Protein AF-L5KY08-F1 (afdb_monomer_lite)

Secondary structure (DSSP, 8-state):
---TTSEEEEEETTTEEEEE--EEEEEEPPPPGGGTT--S------------EEEEEEHHHHHTT-------HHHHT-

pLDDT: mean 80.69, std 15.39, range [50.16, 95.69]

Structure (mmCIF, N/CA/C/O backbone):
data_AF-L5KY08-F1
#
_entry.id   AF-L5KY08-F1
#
loop_
_atom_site.group_PDB
_atom_site.id
_atom_site.type_symbol
_atom_site.label_atom_id
_atom_site.label_alt_id
_atom_site.label_comp_id
_atom_site.label_asym_id
_atom_site.label_entity_id
_atom_site.label_seq_id
_atom_site.pdbx_PDB_ins_code
_atom_site.Cartn_x
_atom_site.Cartn_y
_atom_site.Cartn_z
_atom_site.occupancy
_atom_site.B_iso_or_equiv
_atom_site.auth_seq_id
_atom_site.auth_comp_id
_atom_site.auth_asym_id
_atom_site.auth_atom_id
_atom_site.pdbx_PDB_model_num
ATOM 1 N N . MET A 1 1 ? -1.131 13.768 2.444 1.00 82.12 1 MET A N 1
ATOM 2 C CA . MET A 1 1 ? -2.548 13.596 2.040 1.00 82.12 1 MET A CA 1
ATOM 3 C C . MET A 1 1 ? -2.574 13.003 0.640 1.00 82.12 1 MET A C 1
ATOM 5 O O . MET A 1 1 ? -1.726 13.383 -0.158 1.00 82.12 1 MET A O 1
ATOM 9 N N . PHE A 1 2 ? -3.482 12.065 0.360 1.00 89.25 2 PHE A N 1
ATOM 10 C CA . PHE A 1 2 ? -3.553 11.363 -0.930 1.00 89.25 2 PHE A CA 1
ATOM 11 C C . PHE A 1 2 ? -4.466 12.085 -1.926 1.00 89.25 2 PHE A C 1
ATOM 13 O O . PHE A 1 2 ? -5.382 12.798 -1.523 1.00 89.25 2 PHE A O 1
ATOM 20 N N . SER A 1 3 ? -4.206 11.897 -3.221 1.00 88.25 3 SER A N 1
ATOM 21 C CA . SER A 1 3 ? -5.005 12.480 -4.310 1.00 88.25 3 SE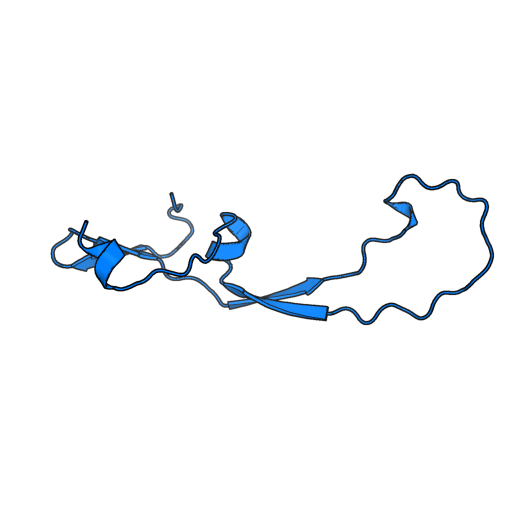R A CA 1
ATOM 22 C C . SER A 1 3 ? -6.078 11.509 -4.815 1.00 88.25 3 SER A C 1
ATOM 24 O O . SER A 1 3 ? -5.933 10.296 -4.679 1.00 88.25 3 SER A O 1
ATOM 26 N N . ASN A 1 4 ? -7.129 12.033 -5.457 1.00 89.69 4 ASN A N 1
ATOM 27 C CA . ASN A 1 4 ? -8.220 11.237 -6.049 1.00 89.69 4 ASN A CA 1
ATOM 28 C C . ASN A 1 4 ? -7.798 10.375 -7.255 1.00 89.69 4 ASN A C 1
ATOM 30 O O . ASN A 1 4 ? -8.613 9.626 -7.785 1.00 89.69 4 ASN A O 1
ATOM 34 N N . ILE A 1 5 ? -6.537 10.489 -7.683 1.00 92.25 5 ILE A N 1
ATOM 35 C CA . ILE A 1 5 ? -5.920 9.602 -8.671 1.00 92.25 5 ILE A CA 1
ATOM 36 C C . ILE A 1 5 ? -5.903 8.149 -8.175 1.00 92.25 5 ILE A C 1
ATOM 38 O O . ILE A 1 5 ? -5.938 7.227 -8.984 1.00 92.25 5 ILE A O 1
ATOM 42 N N . TYR A 1 6 ? -5.882 7.950 -6.852 1.00 93.31 6 TYR A N 1
ATOM 43 C CA . TYR A 1 6 ? -6.067 6.647 -6.228 1.00 93.31 6 TYR A CA 1
ATOM 44 C C . TYR A 1 6 ? -7.537 6.413 -5.921 1.00 93.31 6 TYR A C 1
ATOM 46 O O . TYR A 1 6 ? -8.313 7.329 -5.641 1.00 93.31 6 TYR A O 1
ATOM 54 N N . LYS A 1 7 ? -7.918 5.143 -5.902 1.00 95.00 7 LYS A N 1
ATOM 55 C CA . LYS A 1 7 ? -9.268 4.738 -5.539 1.00 95.00 7 LYS A CA 1
ATOM 56 C C . LYS A 1 7 ? -9.431 4.830 -4.021 1.00 95.00 7 LYS A C 1
ATOM 58 O O . LYS A 1 7 ? -8.880 4.022 -3.273 1.00 95.00 7 LYS A O 1
ATOM 63 N N . ILE A 1 8 ? -10.200 5.824 -3.585 1.00 94.25 8 ILE A N 1
ATOM 64 C CA . ILE A 1 8 ? -10.485 6.100 -2.173 1.00 94.25 8 ILE A CA 1
ATOM 65 C C . ILE A 1 8 ? -11.895 5.608 -1.834 1.00 94.25 8 ILE A C 1
ATOM 67 O O . ILE A 1 8 ? -12.834 5.812 -2.604 1.00 94.25 8 ILE A O 1
ATOM 71 N N . ARG A 1 9 ? -12.054 4.944 -0.686 1.00 94.94 9 ARG A N 1
ATOM 72 C CA . ARG A 1 9 ? -13.341 4.428 -0.193 1.00 94.94 9 ARG A CA 1
ATOM 73 C C . ARG A 1 9 ? -13.527 4.751 1.282 1.00 94.94 9 ARG A C 1
ATOM 75 O O . ARG A 1 9 ? -12.578 4.679 2.050 1.00 94.94 9 ARG A O 1
ATOM 82 N N . GLU A 1 10 ? -14.749 5.056 1.697 1.00 94.50 10 GLU A N 1
ATOM 83 C CA . GLU A 1 10 ? -15.096 5.129 3.120 1.00 94.50 10 GLU A CA 1
ATOM 84 C C . GLU A 1 10 ? -15.239 3.708 3.686 1.00 94.50 10 GLU A C 1
ATOM 86 O O . GLU A 1 10 ? -15.860 2.857 3.049 1.00 94.50 10 GLU A O 1
ATOM 91 N N . ILE A 1 11 ? -14.668 3.438 4.866 1.00 92.00 11 ILE A N 1
ATOM 92 C CA . ILE A 1 11 ? -14.615 2.069 5.430 1.00 92.00 11 ILE A CA 1
ATOM 93 C C . ILE A 1 11 ? -15.301 1.918 6.793 1.00 92.00 11 ILE A C 1
ATOM 95 O O . ILE A 1 11 ? -15.815 0.847 7.096 1.00 92.00 11 ILE A O 1
ATOM 99 N N . VAL A 1 12 ? -15.349 2.969 7.616 1.00 93.12 12 VAL A N 1
ATOM 100 C CA . VAL A 1 12 ? -15.921 2.901 8.976 1.00 93.12 12 VAL A CA 1
ATOM 101 C C . VAL A 1 12 ? -16.880 4.057 9.173 1.00 93.12 12 VAL A C 1
ATOM 103 O O . VAL A 1 12 ? -16.418 5.132 9.507 1.00 93.12 12 VAL A O 1
ATOM 106 N N . TYR A 1 13 ? -18.185 3.882 8.944 1.00 90.88 13 TYR A N 1
ATOM 107 C CA . TYR A 1 13 ? -19.211 4.923 9.171 1.00 90.88 13 TYR A CA 1
ATOM 108 C C . TYR A 1 13 ? -18.808 6.345 8.710 1.00 90.88 13 TYR A C 1
ATOM 110 O O . TYR A 1 13 ? -19.131 7.329 9.367 1.00 90.88 13 TYR A O 1
ATOM 118 N N . ARG A 1 14 ? -18.068 6.457 7.594 1.00 89.88 14 ARG A N 1
ATOM 119 C CA . ARG A 1 14 ? -17.454 7.706 7.081 1.00 89.88 14 ARG A CA 1
ATOM 120 C C . ARG A 1 14 ? -16.354 8.355 7.944 1.00 89.88 14 ARG A C 1
ATOM 122 O O . ARG A 1 14 ? -15.861 9.421 7.603 1.00 89.88 14 ARG A O 1
ATOM 129 N N . LEU A 1 15 ? -15.924 7.708 9.021 1.00 94.06 15 LEU A N 1
ATOM 130 C CA . LEU A 1 15 ? -14.842 8.124 9.922 1.00 94.06 15 LEU A CA 1
ATOM 131 C C . LEU A 1 15 ? -13.441 7.849 9.359 1.00 94.06 15 LEU A C 1
ATOM 133 O O . LEU A 1 15 ? -12.474 8.473 9.787 1.00 94.06 15 LEU A O 1
ATOM 137 N N . CYS A 1 16 ? -13.308 6.901 8.426 1.00 93.88 16 CYS A N 1
ATOM 138 C CA . CYS A 1 16 ? -12.018 6.512 7.854 1.00 93.88 16 CYS A CA 1
ATOM 139 C C . CYS A 1 16 ? -12.091 6.376 6.335 1.00 93.88 16 CYS A C 1
ATOM 141 O O . CYS A 1 16 ? -13.079 5.864 5.796 1.00 93.88 16 CYS A O 1
ATOM 143 N N . LEU A 1 17 ? -10.999 6.766 5.674 1.00 93.38 17 LEU A N 1
ATOM 144 C CA . LEU A 1 17 ? -10.774 6.586 4.245 1.00 93.38 17 LEU A CA 1
ATOM 145 C C . LEU A 1 17 ? -9.733 5.486 4.023 1.00 93.38 17 LEU A C 1
ATOM 147 O O . LEU A 1 17 ? -8.633 5.545 4.566 1.00 93.38 17 LEU A O 1
ATOM 151 N N . GLY A 1 18 ? -10.078 4.497 3.210 1.00 93.94 18 GLY A N 1
ATOM 152 C CA . GLY A 1 18 ? -9.158 3.503 2.676 1.00 93.94 18 GLY A CA 1
ATOM 153 C C . GLY A 1 18 ? -8.667 3.950 1.310 1.00 93.94 18 GLY A C 1
ATOM 154 O O . GLY A 1 18 ? -9.467 4.402 0.490 1.00 93.94 18 GLY A O 1
ATOM 155 N N . VAL A 1 19 ? -7.366 3.821 1.068 1.00 94.62 19 VAL A N 1
ATOM 156 C CA . VAL A 1 19 ? -6.737 4.159 -0.212 1.00 94.62 19 VAL A CA 1
ATOM 157 C C . VAL A 1 19 ? -6.145 2.886 -0.801 1.00 94.62 19 VAL A C 1
ATOM 159 O O . VAL A 1 19 ? -5.324 2.231 -0.164 1.00 94.62 19 VAL A O 1
ATOM 162 N N . GLU A 1 20 ? -6.600 2.506 -1.992 1.00 95.69 20 GLU A N 1
ATOM 163 C CA . GLU A 1 20 ? -6.116 1.315 -2.695 1.00 95.69 20 GLU A CA 1
ATOM 164 C C . GLU A 1 20 ? -4.830 1.654 -3.460 1.00 95.69 20 GLU A C 1
ATOM 166 O O . GLU A 1 20 ? -4.861 2.462 -4.391 1.00 95.69 20 GLU A O 1
ATOM 171 N N . GLY A 1 21 ? -3.710 1.057 -3.043 1.00 93.81 21 GLY A N 1
ATOM 172 C CA . GLY A 1 21 ? -2.411 1.165 -3.712 1.00 93.81 21 GLY A CA 1
ATOM 173 C C . GLY A 1 21 ? -2.104 -0.040 -4.592 1.00 93.81 21 GLY A C 1
ATOM 174 O O . GLY A 1 21 ? -2.624 -1.136 -4.372 1.00 93.81 21 GLY A O 1
ATOM 175 N N . LYS A 1 22 ? -1.231 0.155 -5.579 1.00 94.69 22 LYS A N 1
ATOM 176 C CA . LYS A 1 22 ? -0.759 -0.879 -6.502 1.00 94.69 22 LYS A CA 1
ATOM 177 C C . LYS A 1 22 ? 0.683 -1.265 -6.171 1.00 94.69 22 LYS A C 1
ATOM 179 O O . LYS A 1 22 ? 1.532 -0.402 -5.977 1.00 94.69 22 LYS A O 1
ATOM 184 N N . MET A 1 23 ? 0.985 -2.564 -6.184 1.00 95.38 23 MET A N 1
ATOM 185 C CA . MET A 1 23 ? 2.373 -3.039 -6.170 1.00 95.38 23 MET A CA 1
ATOM 186 C C . MET A 1 23 ? 3.060 -2.695 -7.497 1.00 95.38 23 MET A C 1
ATOM 188 O O . MET A 1 23 ? 2.576 -3.061 -8.572 1.00 95.38 23 MET A O 1
ATOM 192 N N . VAL A 1 24 ? 4.188 -2.000 -7.419 1.00 92.19 24 VAL A N 1
ATOM 193 C CA . VAL A 1 24 ? 5.033 -1.621 -8.551 1.00 92.19 24 VAL A CA 1
ATOM 194 C C . VAL A 1 24 ? 6.455 -2.116 -8.315 1.00 92.19 24 VAL A C 1
ATOM 196 O O . VAL A 1 24 ? 7.007 -1.960 -7.230 1.00 92.19 24 VAL A O 1
ATOM 199 N N . SER A 1 25 ? 7.051 -2.726 -9.335 1.00 89.88 25 SER A N 1
ATOM 200 C CA . SER A 1 25 ? 8.466 -3.088 -9.346 1.00 89.88 25 SER A CA 1
ATOM 201 C C . SER A 1 25 ? 9.259 -1.965 -10.004 1.00 89.88 25 SER A C 1
ATOM 203 O O . SER A 1 25 ? 8.981 -1.606 -11.151 1.00 89.88 25 SER A O 1
ATOM 205 N N . LYS A 1 26 ? 10.245 -1.421 -9.300 1.00 83.44 26 LYS A N 1
ATOM 206 C CA . LYS A 1 26 ? 11.201 -0.461 -9.836 1.00 83.44 26 LYS A CA 1
ATOM 207 C C . LYS A 1 26 ? 12.580 -1.103 -9.835 1.00 83.44 26 LYS A C 1
ATOM 209 O O . LYS A 1 26 ? 13.042 -1.582 -8.805 1.00 83.44 26 LYS A O 1
ATOM 214 N N . THR A 1 27 ? 13.226 -1.103 -10.990 1.00 81.62 27 THR A N 1
ATOM 215 C CA . THR A 1 27 ? 14.646 -1.423 -11.082 1.00 81.62 27 THR A CA 1
ATOM 216 C C . THR A 1 27 ? 15.416 -0.216 -10.570 1.00 81.62 27 THR A C 1
ATOM 218 O O . THR A 1 27 ? 15.356 0.861 -11.167 1.00 81.62 27 THR A O 1
ATOM 221 N N . GLU A 1 28 ? 16.093 -0.370 -9.441 1.00 70.69 28 GLU A N 1
ATOM 222 C CA . GLU A 1 28 ? 17.102 0.583 -9.010 1.00 70.69 28 GLU A CA 1
ATOM 223 C C . GLU A 1 28 ? 18.315 0.371 -9.921 1.00 70.69 28 GLU A C 1
ATOM 225 O O . GLU A 1 28 ? 19.146 -0.509 -9.709 1.00 70.69 28 GLU A O 1
ATOM 230 N N . SER A 1 29 ? 18.335 1.100 -11.039 1.00 63.62 29 SER A N 1
ATOM 231 C CA . SER A 1 29 ? 19.551 1.237 -11.835 1.00 63.62 29 SER A CA 1
ATOM 232 C C . SER A 1 29 ? 20.559 1.982 -10.979 1.00 63.62 29 SER A C 1
ATOM 234 O O . SER A 1 29 ? 20.217 3.027 -10.419 1.00 63.62 29 SER A O 1
ATOM 236 N N . ASN A 1 30 ? 21.794 1.485 -10.925 1.00 62.97 30 ASN A N 1
ATOM 237 C CA . ASN A 1 30 ? 22.907 2.307 -10.478 1.00 62.97 30 ASN A CA 1
ATOM 238 C C . ASN A 1 30 ? 22.915 3.548 -11.389 1.00 62.97 30 ASN A C 1
ATOM 240 O O . ASN A 1 30 ? 22.802 3.415 -12.613 1.00 62.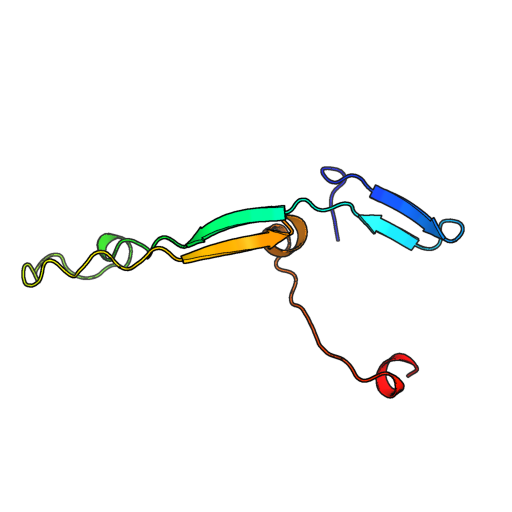97 30 ASN A O 1
ATOM 244 N N . ILE A 1 31 ? 22.843 4.743 -10.805 1.00 63.59 31 ILE A N 1
ATOM 245 C CA . ILE A 1 31 ? 22.852 5.989 -11.575 1.00 63.59 31 ILE A CA 1
ATOM 246 C C . ILE A 1 31 ? 24.199 6.027 -12.294 1.00 63.59 31 ILE A C 1
ATOM 248 O O . ILE A 1 31 ? 25.216 5.780 -11.660 1.00 63.59 31 ILE A O 1
ATOM 252 N N . ASP A 1 32 ? 24.191 6.282 -13.604 1.00 62.44 32 ASP A N 1
ATOM 253 C CA . ASP A 1 32 ? 25.420 6.369 -14.394 1.00 62.44 32 ASP A CA 1
ATOM 254 C C . ASP A 1 32 ? 26.397 7.343 -13.716 1.00 62.44 32 ASP A C 1
ATOM 256 O O . ASP A 1 32 ? 26.015 8.473 -13.393 1.00 62.44 32 ASP A O 1
ATOM 260 N N . ASP A 1 33 ? 27.637 6.903 -13.485 1.00 60.03 33 ASP A N 1
ATOM 261 C CA . ASP A 1 33 ? 28.696 7.699 -12.855 1.00 60.03 33 ASP A CA 1
ATOM 262 C C . ASP A 1 33 ? 28.917 9.025 -13.600 1.00 60.03 33 ASP A C 1
ATOM 264 O O . ASP A 1 33 ? 29.369 9.999 -13.004 1.00 60.03 33 ASP A O 1
ATOM 268 N N . SER A 1 34 ? 28.529 9.103 -14.879 1.00 63.66 34 SER A N 1
ATOM 269 C CA . SER A 1 34 ? 28.541 10.328 -15.686 1.00 63.66 34 SER A CA 1
ATOM 270 C C . SER A 1 34 ? 27.529 11.408 -15.244 1.00 63.66 34 SER A C 1
ATOM 272 O O . SER A 1 34 ? 27.692 12.584 -15.580 1.00 63.66 34 SER A O 1
ATOM 274 N N . LEU A 1 35 ? 26.488 11.042 -14.483 1.00 63.50 35 LEU A N 1
ATOM 275 C CA . LEU A 1 35 ? 25.481 11.959 -13.926 1.00 63.50 35 LEU A CA 1
ATOM 276 C C . LEU A 1 35 ? 25.902 12.557 -12.572 1.00 63.50 35 LEU A C 1
ATOM 278 O O . LEU A 1 35 ? 25.343 13.571 -12.146 1.00 63.50 35 LEU A O 1
ATOM 282 N N . ILE A 1 36 ? 26.896 11.966 -11.905 1.00 62.25 36 ILE A N 1
ATOM 283 C CA . ILE A 1 36 ? 27.647 12.594 -10.816 1.00 62.25 36 ILE A CA 1
ATOM 284 C C . ILE A 1 36 ? 28.772 13.357 -11.512 1.00 62.25 36 ILE A C 1
ATOM 286 O O . ILE A 1 36 ? 29.510 12.767 -12.280 1.00 62.25 36 ILE A O 1
ATOM 290 N N . GLY A 1 37 ? 28.898 14.672 -11.321 1.00 60.28 37 GLY A N 1
ATOM 291 C CA . GLY A 1 37 ? 29.881 15.508 -12.032 1.00 60.28 37 GLY A CA 1
ATOM 292 C C . GLY A 1 37 ? 31.354 15.193 -11.711 1.00 60.28 37 GLY A C 1
ATOM 293 O O . GLY A 1 37 ? 32.057 16.041 -11.166 1.00 60.28 37 GLY A O 1
ATOM 294 N N . GLY A 1 38 ? 31.820 13.983 -12.015 1.00 56.81 38 GLY A N 1
ATOM 295 C CA . GLY A 1 38 ? 33.197 13.525 -11.945 1.00 56.81 38 GLY A CA 1
ATOM 296 C C . GLY A 1 38 ? 33.878 13.720 -13.296 1.00 56.81 38 GLY A C 1
ATOM 297 O O . GLY A 1 38 ? 33.349 13.352 -14.340 1.00 56.81 38 GLY A O 1
ATOM 298 N N . ASN A 1 39 ? 35.055 14.346 -13.282 1.00 58.31 39 ASN A N 1
ATOM 299 C CA . ASN A 1 39 ? 35.834 14.643 -14.483 1.00 58.31 39 ASN A CA 1
ATOM 300 C C . ASN A 1 39 ? 36.084 13.393 -15.349 1.00 58.31 39 ASN A C 1
ATOM 302 O O . ASN A 1 39 ? 36.540 12.366 -14.851 1.00 58.31 39 ASN A O 1
ATOM 306 N N . ALA A 1 40 ? 35.888 13.539 -16.662 1.00 56.59 40 ALA A N 1
ATOM 307 C CA . ALA A 1 40 ? 35.979 12.508 -17.702 1.00 56.59 40 ALA A CA 1
ATOM 308 C C . ALA A 1 40 ? 37.397 11.944 -17.982 1.00 56.59 40 ALA A C 1
ATOM 310 O O . ALA A 1 40 ? 37.719 11.648 -19.128 1.00 56.59 40 A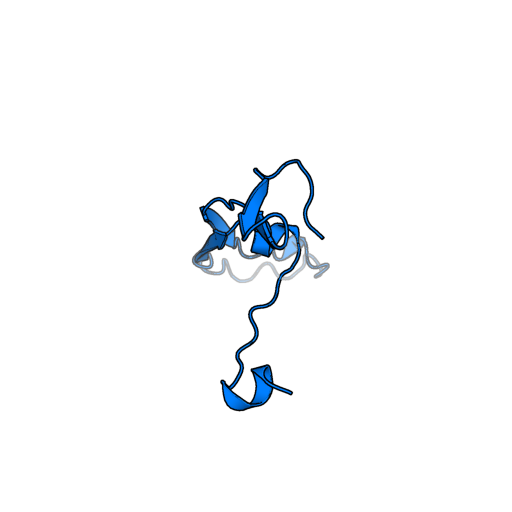LA A O 1
ATOM 311 N N . PHE A 1 41 ? 38.280 11.830 -16.982 1.00 59.69 41 PHE A N 1
ATOM 312 C CA . PHE A 1 41 ? 39.693 11.462 -17.191 1.00 59.69 41 PHE A CA 1
ATOM 313 C C . PHE A 1 41 ? 40.159 10.192 -16.455 1.00 59.69 41 PHE A C 1
ATOM 315 O O . PHE A 1 41 ? 41.355 9.964 -16.318 1.00 59.69 41 PHE A O 1
ATOM 322 N N . SER A 1 42 ? 39.254 9.327 -15.998 1.00 50.88 42 SER A N 1
ATOM 323 C CA . SER A 1 42 ? 39.632 8.003 -15.480 1.00 50.88 42 SER A CA 1
ATOM 324 C C . SER A 1 42 ? 39.071 6.895 -16.370 1.00 50.88 42 SER A C 1
ATOM 326 O O . SER A 1 42 ? 38.219 6.117 -15.952 1.00 50.88 42 SER A O 1
ATOM 328 N N . GLU A 1 43 ? 39.550 6.825 -17.613 1.00 54.62 43 GLU A N 1
ATOM 329 C CA . GLU A 1 43 ? 39.416 5.629 -18.450 1.00 54.62 43 GLU A CA 1
ATOM 330 C C . GLU A 1 43 ? 40.321 4.546 -17.840 1.00 54.62 43 GLU A C 1
ATOM 332 O O . GLU A 1 43 ? 41.539 4.560 -18.019 1.00 54.62 43 GLU A O 1
ATOM 337 N N . GLY A 1 44 ? 39.762 3.686 -16.985 1.00 55.19 44 GLY A N 1
ATOM 338 C CA . GLY A 1 44 ? 40.609 2.794 -16.195 1.00 55.19 44 GLY A CA 1
ATOM 339 C C . GLY A 1 44 ? 39.915 1.816 -15.264 1.00 55.19 44 GLY A C 1
ATOM 340 O O . GLY A 1 44 ? 40.476 1.519 -14.218 1.00 55.19 44 GLY A O 1
ATOM 341 N N . THR A 1 45 ? 38.718 1.338 -15.595 1.00 50.16 45 THR A N 1
ATOM 342 C CA . THR A 1 45 ? 38.229 -0.027 -15.314 1.00 50.16 45 THR A CA 1
ATOM 343 C C . THR A 1 45 ? 36.809 -0.116 -15.858 1.00 50.16 45 THR A C 1
ATOM 345 O O . THR A 1 45 ? 35.932 0.617 -15.415 1.00 50.16 45 THR A O 1
ATOM 348 N N . GLU A 1 46 ? 36.581 -0.996 -16.833 1.00 56.59 46 GLU A N 1
ATOM 349 C CA . GLU A 1 46 ? 35.236 -1.461 -17.185 1.00 56.59 46 GLU A CA 1
ATOM 350 C C . GLU A 1 46 ? 34.698 -2.200 -15.952 1.00 56.59 46 GLU A C 1
ATOM 352 O O . GLU A 1 46 ? 34.963 -3.386 -15.753 1.00 56.59 46 GLU A O 1
ATOM 357 N N . GLY A 1 47 ? 34.084 -1.452 -15.036 1.00 53.69 47 GLY A N 1
ATOM 358 C CA . GLY A 1 47 ? 33.529 -1.987 -13.804 1.00 53.69 47 GLY A CA 1
ATOM 359 C C . GLY A 1 47 ? 32.377 -2.918 -14.146 1.00 53.69 47 GLY A C 1
ATOM 360 O O . GLY A 1 47 ? 31.468 -2.523 -14.875 1.00 53.69 47 GLY A O 1
ATOM 361 N N . GLU A 1 48 ? 32.439 -4.154 -13.647 1.00 55.72 48 GLU A N 1
ATOM 362 C CA . GLU A 1 48 ? 31.353 -5.132 -13.730 1.00 55.72 48 GLU A CA 1
ATOM 363 C C . GLU A 1 48 ? 30.004 -4.443 -13.521 1.00 55.72 48 GLU A C 1
ATOM 365 O O . GLU A 1 48 ? 29.793 -3.762 -12.512 1.00 55.72 48 GLU A O 1
ATOM 370 N N . GLY A 1 49 ? 29.110 -4.605 -14.502 1.00 57.06 49 GLY A N 1
ATOM 371 C CA . GLY A 1 49 ? 27.772 -4.032 -14.478 1.00 57.06 49 GLY A CA 1
ATOM 372 C C . GLY A 1 49 ? 27.111 -4.344 -13.145 1.00 57.06 49 GLY A C 1
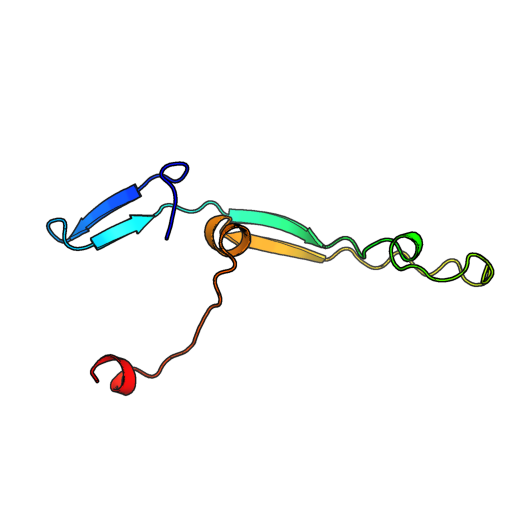ATOM 373 O O . GLY A 1 49 ? 26.803 -5.499 -12.855 1.00 57.06 49 GLY A O 1
ATOM 374 N N . THR A 1 50 ? 26.950 -3.309 -12.321 1.00 56.62 50 THR A N 1
ATOM 375 C CA . THR A 1 50 ? 26.363 -3.444 -10.993 1.00 56.62 50 THR A CA 1
ATOM 376 C C . THR A 1 50 ? 24.998 -4.100 -11.139 1.00 56.62 50 THR A C 1
ATOM 378 O O . THR A 1 50 ? 24.157 -3.614 -11.898 1.00 56.62 50 THR A O 1
ATOM 381 N N . GLU A 1 51 ? 24.783 -5.209 -10.433 1.00 61.69 51 GLU A N 1
ATOM 382 C CA . GLU A 1 51 ? 23.513 -5.925 -10.446 1.00 61.69 51 GLU A CA 1
ATOM 383 C C . GLU A 1 51 ? 22.380 -4.959 -10.080 1.00 61.69 51 GLU A C 1
ATOM 385 O O . GLU A 1 51 ? 22.295 -4.443 -8.963 1.00 61.69 51 GLU A O 1
ATOM 390 N N . SER A 1 52 ? 21.510 -4.671 -11.048 1.00 67.12 52 SER A N 1
ATOM 391 C CA . SER A 1 52 ? 20.375 -3.789 -10.825 1.00 67.12 52 SER A CA 1
ATOM 392 C C . SER A 1 52 ? 19.400 -4.476 -9.873 1.00 67.12 52 SER A C 1
ATOM 394 O O . SER A 1 52 ? 18.832 -5.521 -10.208 1.00 67.12 52 SER A O 1
ATOM 396 N N . THR A 1 53 ? 19.186 -3.903 -8.693 1.00 78.19 53 THR A N 1
ATOM 397 C CA . THR A 1 53 ? 18.271 -4.490 -7.712 1.00 78.19 53 THR A CA 1
ATOM 398 C C . THR A 1 53 ? 16.836 -4.120 -8.076 1.00 78.19 53 THR A C 1
ATOM 400 O O . THR A 1 53 ? 16.493 -2.949 -8.246 1.00 78.19 53 THR A O 1
ATOM 403 N N . VAL A 1 54 ? 15.967 -5.122 -8.222 1.00 81.38 54 VAL A N 1
ATOM 404 C CA . VAL A 1 54 ? 14.533 -4.898 -8.450 1.00 81.38 54 VAL A CA 1
ATOM 405 C C . VAL A 1 54 ? 13.833 -4.784 -7.102 1.00 81.38 54 VAL A C 1
ATOM 407 O O . VAL A 1 54 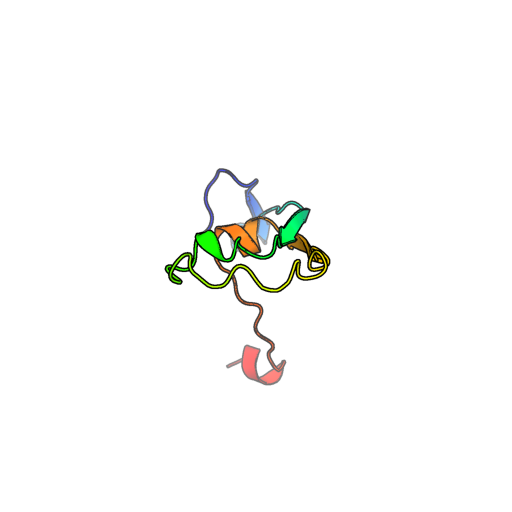? 13.754 -5.749 -6.345 1.00 81.38 54 VAL A O 1
ATOM 410 N N . ILE A 1 55 ? 13.277 -3.611 -6.820 1.00 87.81 55 ILE A N 1
ATOM 411 C CA . ILE A 1 55 ? 12.535 -3.324 -5.594 1.00 87.81 55 ILE A CA 1
ATOM 412 C C . ILE A 1 55 ? 11.043 -3.322 -5.922 1.00 87.81 55 ILE A C 1
ATOM 414 O O . ILE A 1 55 ? 10.594 -2.571 -6.786 1.00 87.81 55 ILE A O 1
ATOM 418 N N . THR A 1 56 ? 10.256 -4.149 -5.230 1.00 91.44 56 THR A N 1
ATOM 419 C CA . THR A 1 56 ? 8.787 -4.122 -5.336 1.00 91.44 56 THR A CA 1
ATOM 420 C C . THR A 1 56 ? 8.196 -3.398 -4.140 1.00 91.44 56 THR A C 1
ATOM 422 O O . THR A 1 56 ? 8.443 -3.778 -3.000 1.00 91.44 56 THR A O 1
ATOM 425 N N . VAL A 1 57 ? 7.408 -2.360 -4.401 1.00 91.81 57 VAL A N 1
ATOM 426 C CA . VAL A 1 57 ? 6.854 -1.456 -3.388 1.00 91.81 57 VAL A CA 1
ATOM 427 C C . VAL A 1 57 ? 5.463 -0.991 -3.781 1.00 91.81 57 VAL A C 1
ATOM 429 O O . VAL A 1 57 ? 5.063 -1.088 -4.938 1.00 91.81 57 VAL A O 1
ATOM 432 N N . VAL A 1 58 ? 4.702 -0.482 -2.816 1.00 94.25 58 VAL A N 1
ATOM 433 C CA . VAL A 1 58 ? 3.398 0.121 -3.099 1.00 94.25 58 VAL A CA 1
ATOM 434 C C . VAL A 1 58 ? 3.617 1.514 -3.692 1.00 94.25 58 VAL A C 1
ATOM 436 O O . VAL A 1 58 ? 4.335 2.335 -3.123 1.00 94.25 58 VAL A O 1
ATOM 439 N N . ASP A 1 59 ? 2.986 1.798 -4.825 1.00 93.69 59 ASP A N 1
ATOM 440 C CA . ASP A 1 59 ? 3.101 3.068 -5.550 1.00 93.69 59 ASP A CA 1
ATOM 441 C C . ASP A 1 59 ? 2.796 4.296 -4.682 1.00 93.69 59 ASP A C 1
ATOM 443 O O . ASP A 1 59 ? 3.521 5.285 -4.731 1.00 93.69 59 ASP A O 1
ATOM 447 N N . ILE A 1 60 ? 1.780 4.210 -3.824 1.00 93.88 60 ILE A N 1
ATOM 448 C CA . ILE A 1 60 ? 1.407 5.258 -2.871 1.00 93.88 60 ILE A CA 1
ATOM 449 C C . ILE A 1 60 ? 2.557 5.577 -1.910 1.00 93.88 60 ILE A C 1
ATOM 451 O O . ILE A 1 60 ? 2.759 6.741 -1.566 1.00 93.88 60 ILE A O 1
ATOM 455 N N . VAL A 1 61 ? 3.307 4.562 -1.475 1.00 92.44 61 VAL A N 1
ATOM 456 C CA . VAL A 1 61 ? 4.436 4.736 -0.551 1.00 92.44 61 VAL A CA 1
ATOM 457 C C . VAL A 1 61 ? 5.539 5.533 -1.231 1.00 92.44 61 VAL A C 1
ATOM 459 O O . VAL A 1 61 ? 6.005 6.521 -0.670 1.00 92.44 61 VAL A O 1
ATOM 462 N N . MET A 1 62 ? 5.887 5.166 -2.466 1.00 90.25 62 MET A N 1
ATOM 463 C CA . MET A 1 62 ? 6.939 5.839 -3.231 1.00 90.25 62 MET A CA 1
ATOM 464 C C . MET A 1 62 ? 6.536 7.239 -3.690 1.00 90.25 62 MET A C 1
ATOM 466 O O . MET A 1 62 ? 7.293 8.185 -3.518 1.00 90.25 62 MET A O 1
ATOM 470 N N . ASN A 1 63 ? 5.333 7.403 -4.237 1.00 90.62 63 ASN A N 1
ATOM 471 C CA . ASN A 1 63 ? 4.890 8.676 -4.810 1.00 90.62 63 ASN A CA 1
ATOM 472 C C . ASN A 1 63 ? 4.627 9.755 -3.749 1.00 90.62 63 ASN 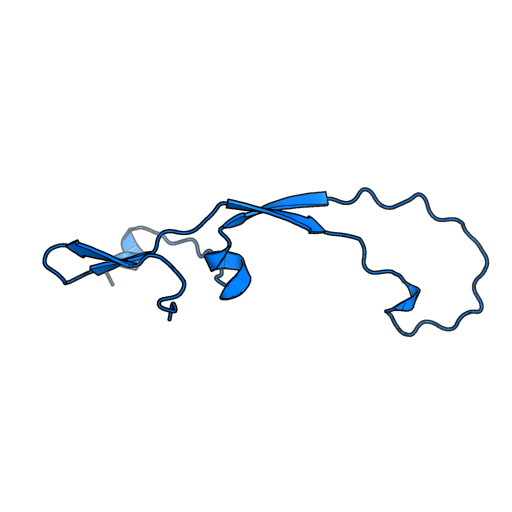A C 1
ATOM 474 O O . ASN A 1 63 ? 4.622 10.943 -4.068 1.00 90.62 63 ASN A O 1
ATOM 478 N N . HIS A 1 64 ? 4.378 9.355 -2.500 1.00 91.12 64 HIS A N 1
ATOM 479 C CA . HIS A 1 64 ? 4.138 10.272 -1.384 1.00 91.12 64 HIS A CA 1
ATOM 480 C C . HIS A 1 64 ? 5.238 10.247 -0.319 1.00 91.12 64 HIS A C 1
ATOM 482 O O . HIS A 1 64 ? 5.048 10.852 0.736 1.00 91.12 64 HIS A O 1
ATOM 488 N N . ASN A 1 65 ? 6.369 9.588 -0.593 1.00 90.38 65 ASN A N 1
ATOM 489 C CA . ASN A 1 65 ? 7.520 9.478 0.308 1.00 90.38 65 ASN A CA 1
ATOM 490 C C . ASN A 1 65 ? 7.132 9.016 1.722 1.00 90.38 65 ASN A C 1
ATOM 492 O O . ASN A 1 65 ? 7.569 9.589 2.722 1.00 90.38 65 ASN A O 1
ATOM 496 N N . LEU A 1 66 ? 6.253 8.016 1.817 1.00 92.25 66 LEU A N 1
ATOM 497 C CA . LEU A 1 66 ? 5.836 7.490 3.111 1.00 92.25 66 LEU A CA 1
ATOM 498 C C . LEU A 1 66 ? 6.978 6.693 3.739 1.00 92.25 66 LEU A C 1
ATOM 500 O O . LEU A 1 66 ? 7.622 5.884 3.074 1.00 92.25 66 LEU A O 1
ATOM 504 N N . LEU A 1 67 ? 7.178 6.895 5.038 1.00 92.69 67 LEU A N 1
ATOM 505 C CA . LEU A 1 67 ? 8.122 6.128 5.838 1.00 92.69 67 LEU A CA 1
ATOM 506 C C . LEU A 1 67 ? 7.349 5.204 6.769 1.00 92.69 67 LEU A C 1
ATOM 508 O O . LEU A 1 67 ? 6.453 5.643 7.495 1.00 92.69 67 LEU A O 1
ATOM 512 N N . GLU A 1 68 ? 7.702 3.923 6.744 1.00 92.19 68 GLU A N 1
ATOM 513 C CA . GLU A 1 68 ? 7.194 2.965 7.713 1.00 92.19 68 GLU A CA 1
ATOM 514 C C . GLU A 1 68 ? 7.833 3.241 9.076 1.00 92.19 68 GLU A C 1
ATOM 516 O O . GLU A 1 68 ? 9.054 3.334 9.206 1.00 92.19 68 GLU A O 1
ATOM 521 N N . ILE A 1 69 ? 6.994 3.388 10.099 1.00 93.56 69 ILE A N 1
ATOM 522 C CA . ILE A 1 69 ? 7.427 3.585 11.480 1.00 93.56 69 ILE A CA 1
ATOM 523 C C . ILE A 1 69 ? 6.897 2.449 12.350 1.00 93.56 69 ILE A C 1
ATOM 525 O O . ILE A 1 69 ? 5.710 2.126 12.333 1.00 93.56 69 ILE A O 1
ATOM 529 N N . SER A 1 70 ? 7.784 1.849 13.141 1.00 94.19 70 SER A N 1
ATOM 530 C CA . SER A 1 70 ? 7.407 0.833 14.123 1.00 94.19 70 SER A CA 1
ATOM 531 C C . SER A 1 70 ? 6.924 1.482 15.413 1.00 94.19 70 SER A C 1
ATOM 533 O O . SER A 1 70 ? 7.482 2.493 15.845 1.00 94.19 70 SER A O 1
ATOM 535 N N . PHE A 1 71 ? 5.961 0.860 16.089 1.00 91.19 71 PHE A N 1
ATOM 536 C CA . PHE A 1 71 ? 5.489 1.367 17.367 1.00 91.19 71 PHE A CA 1
ATOM 537 C C . PHE A 1 71 ? 5.013 0.279 18.325 1.00 91.19 71 PHE A C 1
ATOM 539 O O . PHE A 1 71 ? 4.461 -0.739 17.910 1.00 91.19 71 PHE A O 1
ATOM 546 N N . ALA A 1 72 ? 5.207 0.512 19.627 1.00 93.19 72 ALA A N 1
ATOM 547 C CA . ALA A 1 72 ? 4.712 -0.371 20.675 1.00 93.19 72 ALA A CA 1
ATOM 548 C C . ALA A 1 72 ? 3.231 -0.091 20.972 1.00 93.19 72 ALA A C 1
ATOM 550 O O . ALA A 1 72 ? 2.808 1.063 21.043 1.00 93.19 72 ALA A O 1
ATOM 551 N N . LYS A 1 73 ? 2.451 -1.147 21.232 1.00 89.88 73 LYS A N 1
ATOM 552 C CA . LYS A 1 73 ? 1.004 -1.053 21.506 1.00 89.88 73 LYS A CA 1
ATOM 553 C C . LYS A 1 73 ? 0.660 -0.048 22.610 1.00 89.88 73 LYS A C 1
ATOM 555 O O . LYS A 1 73 ? -0.328 0.671 22.496 1.00 89.88 73 LYS A O 1
ATOM 560 N N . GLU A 1 74 ? 1.463 -0.001 23.671 1.00 92.06 74 GLU A N 1
ATOM 561 C CA . GLU A 1 74 ? 1.217 0.900 24.805 1.00 92.06 74 GLU A CA 1
ATOM 562 C C . GLU A 1 74 ? 1.408 2.371 24.454 1.00 92.06 74 GLU A C 1
ATOM 564 O O . GLU A 1 74 ? 0.752 3.233 25.030 1.00 92.06 74 GLU A O 1
ATOM 569 N N . ALA A 1 75 ? 2.243 2.667 23.466 1.00 89.75 75 ALA A N 1
ATOM 570 C CA . ALA A 1 75 ? 2.479 4.030 23.051 1.00 89.75 75 ALA A CA 1
ATOM 571 C C . ALA A 1 75 ? 1.341 4.557 22.136 1.00 89.75 75 ALA A C 1
ATOM 573 O O . ALA A 1 75 ? 1.152 5.764 22.048 1.00 89.75 75 ALA A O 1
ATOM 574 N N . TYR A 1 76 ? 0.524 3.677 21.525 1.00 86.75 76 TYR A N 1
ATOM 575 C CA . TYR A 1 76 ? -0.618 4.043 20.650 1.00 86.75 76 TYR A CA 1
ATOM 576 C C . TYR A 1 76 ? -1.833 4.566 21.399 1.00 86.75 76 TYR A C 1
ATOM 578 O O . TYR A 1 76 ? -2.667 5.252 20.821 1.00 86.75 76 TYR A O 1
ATOM 586 N N . LYS A 1 77 ? -1.934 4.256 22.689 1.00 87.19 77 LYS A N 1
ATOM 587 C CA . LYS A 1 77 ? -3.067 4.667 23.524 1.00 87.19 77 LYS A CA 1
ATOM 588 C C . LYS A 1 77 ? -2.908 6.063 24.131 1.00 87.19 77 LYS A C 1
ATOM 590 O O . LYS A 1 77 ? -3.847 6.522 24.776 1.00 87.19 77 LYS A O 1
ATOM 595 N N . LYS A 1 78 ? -1.713 6.650 24.040 1.00 71.56 78 LYS A N 1
ATOM 596 C CA . LYS A 1 78 ? -1.369 7.909 24.703 1.00 71.56 78 LYS A CA 1
ATOM 597 C C . LYS A 1 78 ? -1.844 9.099 23.881 1.00 71.56 78 LYS A C 1
ATOM 599 O O . LYS A 1 78 ? -2.342 10.050 24.518 1.00 71.56 78 LYS A O 1
#

Organism: Pteropus alecto (NCBI:txid9402)

InterPro domains:
  IPR011057 Mss4-like superfamily [SSF51316] (1-77)
  IPR011323 Mss4/translationally controlled tumour-associated TCTP [G3DSA:2.170.150.10] (1-78)
  IPR018105 Translationally controlled tumour protein [PF00838] (1-78)
  IPR018105 Translationally controlled tumour protein [PR01653] (37-48)
  IPR018105 Translationally controlled tumour protein [PR01653] (50-69)
  IPR018105 Translationally controlled tumour protein [PTHR11991] (1-78)
  IPR034737 Translationally controlled tumour protein (TCTP) domain [PS51797] (1-78)

Foldseek 3Di:
DDDVVFPWDQDPVNPDIDTDWDKDKDFQQPPPVVVVPDDPPCPDDPPDRPPTDIDIDTPCCVVVVPDDDDDDPVVVVD

Radius of gyration: 20.74 Å; chains: 1; bounding box: 60×21×43 Å

Sequence (78 aa):
MFSNIYKIREIVYRLCLGVEGKMVSKTESNIDDSLIGGNAFSEGTEGEGTESTVITVVDIVMNHNLLEISFAKEAYKK